Protein AF-A0A829LX04-F1 (afdb_monomer)

Sequence (82 aa):
MKISKEQMEKLISDETDRIWNVEPEKSLVAFVQEQIESVGQPLTQEQLTALTKALTYITKATTKSAMLAWVNVMNRIQSDQQ

Organism: NCBI:txid1408443

Radius of gyration: 17.84 Å; Cα contacts (8 Å, |Δi|>4): 28; chains: 1; bounding box: 44×19×47 Å

Solvent-accessible surface area (backbone atoms only — not comparable to full-atom values): 4734 Å² total; per-residue (Å²): 136,87,78,51,70,70,58,50,58,48,52,47,49,56,51,45,58,61,62,54,72,68,56,65,45,56,53,54,42,51,52,52,49,53,56,48,46,74,77,52,75,70,74,51,73,68,55,49,52,51,49,40,54,51,54,48,51,51,51,50,53,50,52,45,52,52,54,51,50,50,53,54,51,54,52,49,58,57,58,78,73,109

Secondary structure (DSSP, 8-state):
----HHHHHHHHHHHHHHHTTSSHHHHHHHHHHHHHHHHSSPPPHHHHHHHHHHHHHHHHHHHHHHHHHHHHHHHHHHHHT-

pLDDT: mean 79.38, std 7.55, range [47.91, 89.69]

Foldseek 3Di:
DDDDLVSQLVVLLVVLVVVLPDPPLVVVLVVVQVVVVVPDDHDDPVRSVVVSVVVSVVVSVVSSVVSNVVVVVVVVVVVVVD

Nearest PDB structures (foldseek):
  4ddj-assembly1_A  TM=4.728E-01  e=1.025E+00  Homo sapiens
  5nxb-assembly1_D  TM=4.588E-01  e=5.874E+00  Mus musculus
  4i0x-assembly1_A  TM=4.231E-01  e=9.853E+00  Mycobacteroides abscessus ATCC 19977

Mean predicted aligned error: 7.31 Å

Structure (mmCIF, N/CA/C/O backbone):
data_AF-A0A829LX04-F1
#
_entry.id   AF-A0A829LX04-F1
#
loop_
_atom_site.group_PDB
_atom_site.id
_atom_site.type_symbol
_atom_site.label_atom_id
_atom_site.label_alt_id
_atom_site.label_comp_id
_atom_site.label_asym_id
_atom_site.label_entity_id
_atom_site.label_seq_id
_atom_site.pdbx_PDB_ins_code
_atom_site.Cartn_x
_atom_site.Cartn_y
_atom_site.Cartn_z
_atom_site.occupancy
_atom_site.B_iso_or_equiv
_atom_site.auth_seq_id
_atom_site.auth_comp_id
_atom_site.auth_asym_id
_atom_site.auth_atom_id
_atom_site.pdbx_PDB_model_num
ATOM 1 N N . MET A 1 1 ? 20.190 12.670 -17.869 1.00 47.91 1 MET A N 1
ATOM 2 C CA . MET A 1 1 ? 20.664 11.862 -16.720 1.00 47.91 1 MET A CA 1
ATOM 3 C C . MET A 1 1 ? 20.117 10.451 -16.857 1.00 47.91 1 MET A C 1
ATOM 5 O O . MET A 1 1 ? 18.919 10.330 -17.072 1.00 47.91 1 MET A O 1
ATOM 9 N N . LYS A 1 2 ? 20.951 9.407 -16.741 1.00 71.38 2 LYS A N 1
ATOM 10 C CA . LYS A 1 2 ? 20.470 8.038 -16.480 1.00 71.38 2 LYS A CA 1
ATOM 11 C C . LYS A 1 2 ? 20.435 7.856 -14.961 1.00 71.38 2 LYS A C 1
ATOM 13 O O . LYS A 1 2 ? 21.486 7.891 -14.334 1.00 71.38 2 LYS A O 1
ATOM 18 N N . ILE A 1 3 ? 19.243 7.753 -14.381 1.00 78.19 3 ILE A N 1
ATOM 19 C CA . ILE A 1 3 ? 19.059 7.328 -12.987 1.00 78.19 3 ILE A CA 1
ATOM 20 C C . ILE A 1 3 ? 19.363 5.824 -12.907 1.00 78.19 3 ILE A C 1
ATOM 22 O O . ILE A 1 3 ? 19.001 5.083 -13.823 1.00 78.19 3 ILE A O 1
ATOM 26 N N . SER A 1 4 ? 20.045 5.369 -11.852 1.00 85.56 4 SER A N 1
ATOM 27 C CA . SER A 1 4 ? 20.244 3.932 -11.624 1.00 85.56 4 SER A CA 1
ATOM 28 C C . SER A 1 4 ? 18.938 3.260 -11.182 1.00 85.56 4 SER A C 1
ATOM 30 O O . SER A 1 4 ? 18.035 3.916 -10.662 1.00 85.56 4 SER A O 1
ATOM 32 N N . LYS A 1 5 ? 18.838 1.933 -11.340 1.00 81.75 5 LYS A N 1
ATOM 33 C CA . LYS A 1 5 ? 17.679 1.169 -10.853 1.00 81.75 5 LYS A CA 1
ATOM 34 C C . LYS A 1 5 ? 17.417 1.454 -9.370 1.00 81.75 5 LYS A C 1
ATOM 36 O O . LYS A 1 5 ? 16.323 1.872 -9.026 1.00 81.75 5 LYS A O 1
ATOM 41 N N . GLU A 1 6 ? 18.433 1.340 -8.523 1.00 85.25 6 GLU A N 1
ATOM 42 C CA . GLU A 1 6 ? 18.332 1.591 -7.076 1.00 85.25 6 GLU A CA 1
ATOM 43 C C . GLU A 1 6 ? 17.851 3.014 -6.746 1.00 85.25 6 GLU A C 1
ATOM 45 O O . GLU A 1 6 ? 17.013 3.202 -5.865 1.00 85.25 6 GLU A O 1
ATOM 50 N N . GLN A 1 7 ? 18.329 4.027 -7.481 1.00 87.81 7 GLN A N 1
ATOM 51 C CA . GLN A 1 7 ? 17.860 5.408 -7.327 1.00 87.81 7 GLN A CA 1
ATOM 52 C C . GLN A 1 7 ? 16.377 5.547 -7.697 1.00 87.81 7 GLN A C 1
ATOM 54 O O . GLN A 1 7 ? 15.647 6.274 -7.028 1.00 87.81 7 GLN A O 1
ATOM 59 N N . MET A 1 8 ? 15.918 4.832 -8.727 1.00 86.56 8 MET A N 1
ATOM 60 C CA . MET A 1 8 ? 14.509 4.810 -9.122 1.00 86.56 8 MET A CA 1
ATOM 61 C C . MET A 1 8 ? 13.631 4.103 -8.086 1.00 86.56 8 MET A C 1
ATOM 63 O O . MET A 1 8 ? 12.576 4.621 -7.729 1.00 86.56 8 MET A O 1
ATOM 67 N N . GLU A 1 9 ? 14.071 2.956 -7.564 1.00 87.25 9 GLU A N 1
ATOM 68 C CA . GLU A 1 9 ? 13.343 2.222 -6.521 1.00 87.25 9 GLU A CA 1
ATOM 69 C C . GLU A 1 9 ? 13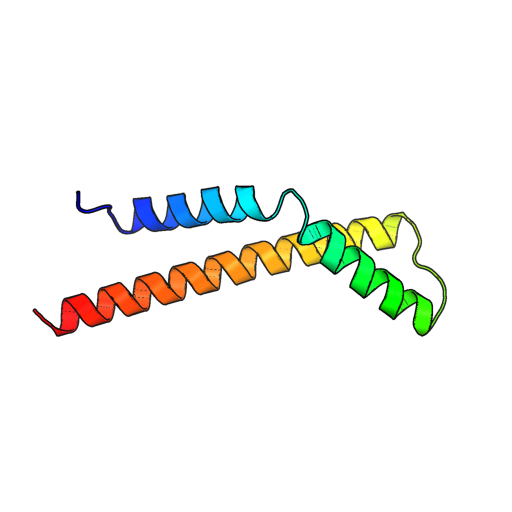.206 3.053 -5.239 1.00 87.25 9 GLU A C 1
ATOM 71 O O . GLU A 1 9 ? 12.147 3.049 -4.603 1.00 87.25 9 GLU A O 1
ATOM 76 N N . LYS A 1 10 ? 14.251 3.815 -4.890 1.00 89.56 10 LYS A N 1
ATOM 77 C CA . LYS A 1 10 ? 14.219 4.756 -3.769 1.00 89.56 10 LYS A CA 1
ATOM 78 C C . LYS A 1 10 ? 13.226 5.896 -4.002 1.00 89.56 10 LYS A C 1
ATOM 80 O O . LYS A 1 10 ? 12.369 6.110 -3.153 1.00 89.56 10 LYS A O 1
ATOM 85 N N . LEU A 1 11 ? 13.282 6.561 -5.158 1.00 89.69 11 LEU A N 1
ATOM 86 C CA . LEU A 1 11 ? 12.346 7.641 -5.502 1.00 89.69 11 LEU A CA 1
ATOM 87 C C . LEU A 1 11 ? 10.885 7.174 -5.488 1.00 89.69 11 LEU A C 1
ATOM 89 O O . LEU A 1 11 ? 10.019 7.883 -4.988 1.00 89.69 11 LEU A O 1
ATOM 93 N N . ILE A 1 12 ? 10.613 5.964 -5.987 1.00 88.00 12 ILE A N 1
ATOM 94 C CA . ILE A 1 12 ? 9.280 5.351 -5.914 1.00 88.00 12 ILE A CA 1
ATOM 95 C C . ILE A 1 12 ? 8.838 5.182 -4.460 1.00 88.00 12 ILE A C 1
ATOM 97 O O . ILE A 1 12 ? 7.685 5.466 -4.141 1.00 88.00 12 ILE A O 1
ATOM 101 N N . SER A 1 13 ? 9.733 4.721 -3.581 1.00 86.38 13 SER A N 1
ATOM 102 C CA . SER A 1 13 ? 9.427 4.586 -2.155 1.00 86.38 13 SER A CA 1
ATOM 103 C C . SER A 1 13 ? 9.080 5.938 -1.535 1.00 86.38 13 SER A C 1
ATOM 105 O O . SER A 1 13 ? 8.010 6.067 -0.948 1.00 86.38 13 SER A O 1
ATOM 107 N N . ASP A 1 14 ? 9.942 6.936 -1.730 1.00 88.88 14 ASP A N 1
ATOM 108 C CA . ASP A 1 14 ? 9.804 8.262 -1.123 1.00 88.88 14 ASP A CA 1
ATOM 109 C C . ASP A 1 14 ? 8.506 8.958 -1.587 1.00 88.88 14 ASP A C 1
ATOM 111 O O . ASP A 1 14 ? 7.758 9.507 -0.774 1.00 88.88 14 ASP A O 1
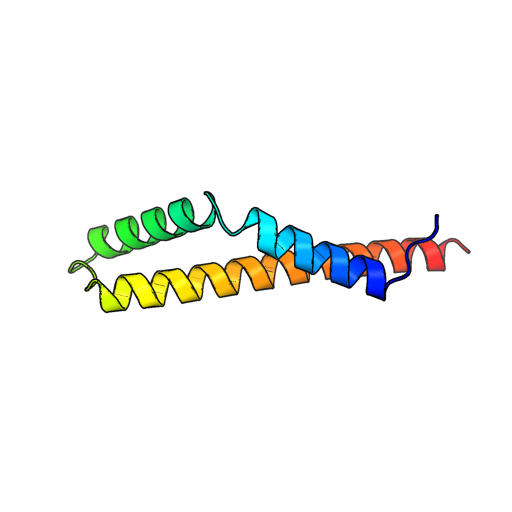ATOM 115 N N . GLU A 1 15 ? 8.174 8.878 -2.881 1.00 86.25 15 GLU A N 1
ATOM 116 C CA . GLU A 1 15 ? 6.934 9.454 -3.419 1.00 86.25 15 GLU A CA 1
ATOM 117 C C . GLU A 1 15 ? 5.680 8.677 -2.998 1.00 86.25 15 GLU A C 1
ATOM 119 O O . GLU A 1 15 ? 4.649 9.289 -2.709 1.00 86.25 15 GLU A O 1
ATOM 124 N N . THR A 1 16 ? 5.754 7.343 -2.910 1.00 83.69 16 THR A N 1
ATOM 125 C CA . THR A 1 16 ? 4.638 6.528 -2.399 1.00 83.69 16 THR A CA 1
ATOM 126 C C . THR A 1 16 ? 4.338 6.904 -0.948 1.00 83.69 16 THR A C 1
ATOM 128 O O . THR A 1 16 ? 3.181 7.143 -0.598 1.00 83.69 16 THR A O 1
ATOM 131 N N . ASP A 1 17 ? 5.367 7.036 -0.110 1.00 82.56 17 ASP A N 1
ATOM 132 C CA . ASP A 1 17 ? 5.201 7.435 1.288 1.00 82.56 17 ASP A CA 1
ATOM 133 C C . ASP A 1 17 ? 4.619 8.851 1.419 1.00 82.56 17 ASP A C 1
ATOM 135 O O . ASP A 1 17 ? 3.745 9.081 2.261 1.00 82.56 17 ASP A O 1
ATOM 139 N N . ARG A 1 18 ? 5.030 9.785 0.548 1.00 82.06 18 ARG A N 1
ATOM 140 C CA . ARG A 1 18 ? 4.512 11.162 0.512 1.00 82.06 18 ARG A CA 1
ATOM 141 C C . ARG A 1 18 ? 3.030 11.233 0.134 1.00 82.06 18 ARG A C 1
ATOM 143 O O . ARG A 1 18 ? 2.271 11.940 0.792 1.00 82.06 18 ARG A O 1
ATOM 150 N N . ILE A 1 19 ? 2.615 10.534 -0.925 1.00 75.50 19 ILE A N 1
ATOM 151 C CA . ILE A 1 19 ? 1.243 10.601 -1.465 1.00 75.50 19 ILE A CA 1
ATOM 152 C C . ILE A 1 19 ? 0.230 9.991 -0.493 1.00 75.50 19 ILE A C 1
ATOM 154 O O . ILE A 1 19 ? -0.869 10.519 -0.313 1.00 75.50 19 ILE A O 1
ATOM 158 N N . TRP A 1 20 ? 0.599 8.888 0.154 1.00 71.75 20 TRP A N 1
ATOM 159 C CA . TRP A 1 20 ? -0.320 8.138 1.004 1.00 71.75 20 TRP A CA 1
ATOM 160 C C . TRP A 1 20 ? -0.488 8.710 2.416 1.00 71.75 20 TRP A C 1
ATOM 162 O O . TRP A 1 20 ? -1.282 8.169 3.166 1.00 71.75 20 TRP A O 1
ATOM 172 N N . ASN A 1 21 ? 0.190 9.803 2.779 1.00 67.56 21 ASN A N 1
ATOM 173 C CA . ASN A 1 21 ? 0.112 10.410 4.116 1.00 67.56 21 ASN A CA 1
ATOM 174 C C . ASN A 1 21 ? -1.022 11.448 4.301 1.00 67.56 21 ASN A C 1
ATOM 176 O O . ASN A 1 21 ? -0.980 12.202 5.274 1.00 67.56 21 ASN A O 1
ATOM 180 N N . VAL A 1 22 ? -1.996 11.570 3.380 1.00 65.44 22 VAL A N 1
ATOM 181 C CA . VAL A 1 22 ? -2.892 12.754 3.366 1.00 65.44 22 VAL A CA 1
ATOM 182 C C . VAL A 1 22 ? -4.394 12.452 3.255 1.00 65.44 22 VAL A C 1
ATOM 184 O O . VAL A 1 22 ? -5.111 12.559 4.246 1.00 65.44 22 VAL A O 1
ATOM 187 N N . GLU A 1 23 ? -4.897 12.115 2.069 1.00 66.06 23 GLU A N 1
ATOM 188 C CA . GLU A 1 23 ? -6.342 12.096 1.755 1.00 66.06 23 GLU A CA 1
ATOM 189 C C . GLU A 1 23 ? -6.864 10.728 1.271 1.00 66.06 23 GLU A C 1
ATOM 191 O O . GLU A 1 23 ? -7.940 10.305 1.709 1.00 66.06 23 GLU A O 1
ATOM 196 N N . PRO A 1 24 ? -6.114 9.970 0.445 1.00 66.56 24 PRO A N 1
ATOM 197 C CA . PRO A 1 24 ? -6.554 8.646 0.004 1.00 66.56 24 PRO A CA 1
ATOM 198 C C . PRO A 1 24 ? -6.691 7.637 1.153 1.00 66.56 24 PRO A C 1
ATOM 200 O O . PRO A 1 24 ? -7.616 6.829 1.160 1.00 66.56 24 PRO A O 1
ATOM 203 N N . GLU A 1 25 ? -5.803 7.720 2.149 1.00 66.50 25 GLU A N 1
ATOM 204 C CA . GLU A 1 25 ? -5.846 6.899 3.366 1.00 66.50 25 GLU A CA 1
ATOM 205 C C . GLU A 1 25 ? -7.157 7.113 4.135 1.00 66.50 25 GLU A C 1
ATOM 207 O O . GLU A 1 25 ? -7.860 6.152 4.442 1.00 66.50 25 GLU A O 1
ATOM 212 N N . LYS A 1 26 ? -7.542 8.373 4.369 1.00 68.19 26 LYS A N 1
ATOM 213 C CA . LYS A 1 26 ? -8.776 8.710 5.094 1.00 68.19 26 LYS A CA 1
ATOM 214 C C . LYS A 1 26 ? -10.026 8.231 4.358 1.00 68.19 26 LYS A C 1
ATOM 216 O O . LYS A 1 26 ? -10.944 7.718 4.990 1.00 68.19 26 LYS A O 1
ATOM 221 N N . SER A 1 27 ? -10.046 8.374 3.032 1.00 75.75 27 SER A N 1
ATOM 222 C CA . SER A 1 27 ? -11.188 7.970 2.201 1.00 75.75 27 SER A CA 1
ATOM 223 C C . SER A 1 27 ? -11.400 6.453 2.215 1.00 75.75 27 SER A C 1
ATOM 225 O O . SER A 1 27 ? -12.531 5.988 2.342 1.00 75.75 27 SER A O 1
ATOM 227 N N . LEU A 1 28 ? -10.317 5.671 2.138 1.00 73.56 28 LEU A N 1
ATOM 228 C CA . LEU A 1 28 ? -10.388 4.210 2.200 1.00 73.56 28 LEU A CA 1
ATOM 229 C C . LEU A 1 28 ? -10.865 3.725 3.575 1.00 73.56 28 LEU A C 1
ATOM 231 O O . LEU A 1 28 ? -11.697 2.826 3.656 1.00 73.56 28 LEU A O 1
ATOM 235 N N . VAL A 1 29 ? -10.368 4.338 4.651 1.00 73.94 29 VAL A N 1
ATOM 236 C CA . VAL A 1 29 ? -10.795 4.020 6.020 1.00 73.94 29 VAL A CA 1
ATOM 237 C C . VAL A 1 29 ? -12.275 4.316 6.221 1.00 73.94 29 VAL A C 1
ATOM 239 O O . VAL A 1 29 ? -12.992 3.450 6.714 1.00 73.94 29 VAL A O 1
ATOM 242 N N . ALA A 1 30 ? -12.735 5.499 5.804 1.00 77.06 30 ALA A N 1
ATOM 243 C CA . ALA A 1 30 ? -14.136 5.892 5.918 1.00 77.06 30 ALA A CA 1
ATOM 244 C C . ALA A 1 30 ? -15.058 4.921 5.167 1.00 77.06 30 ALA A C 1
ATOM 246 O O . ALA A 1 30 ? -16.058 4.477 5.723 1.00 77.06 30 ALA A O 1
ATOM 247 N N . PHE A 1 31 ? -14.678 4.521 3.949 1.00 81.81 31 PHE A N 1
ATOM 248 C CA . PHE A 1 31 ? -15.426 3.534 3.173 1.00 81.81 31 PHE A CA 1
ATOM 249 C C . PHE A 1 31 ? -15.524 2.185 3.896 1.00 81.81 31 PHE A C 1
ATOM 251 O O . PHE A 1 31 ? -16.611 1.631 4.027 1.00 81.81 31 PHE A O 1
ATOM 258 N N . VAL A 1 32 ? -14.407 1.640 4.391 1.00 78.88 32 VAL A N 1
ATOM 259 C CA . VAL A 1 32 ? -14.436 0.333 5.070 1.00 78.88 32 VAL A CA 1
ATOM 260 C C . VAL A 1 32 ? -15.207 0.412 6.390 1.00 78.88 32 VAL A C 1
ATOM 262 O O . VAL A 1 32 ? -15.936 -0.522 6.718 1.00 78.88 32 VAL A O 1
ATOM 265 N N . GLN A 1 33 ? -15.100 1.523 7.122 1.00 75.56 33 GLN A N 1
ATOM 266 C CA . GLN A 1 33 ? -15.894 1.756 8.325 1.00 75.56 33 GLN A CA 1
ATOM 267 C C . GLN A 1 33 ? -17.398 1.770 8.011 1.00 75.56 33 GLN A C 1
ATOM 269 O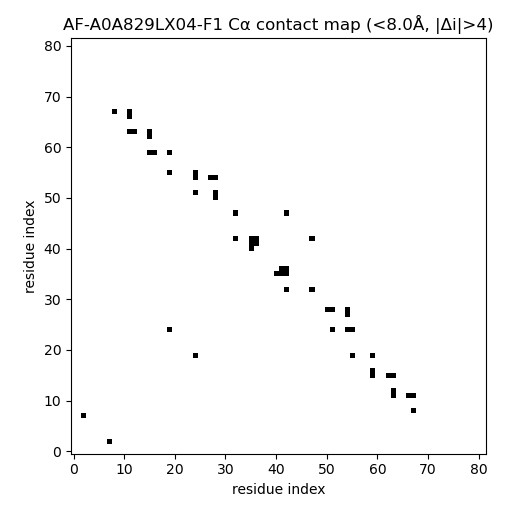 O . GLN A 1 33 ? -18.144 1.032 8.650 1.00 75.56 33 GLN A O 1
ATOM 274 N N . GLU A 1 34 ? -17.827 2.525 6.994 1.00 82.50 34 GLU A N 1
ATOM 275 C CA . GLU A 1 34 ? -19.226 2.575 6.542 1.00 82.50 34 GLU A CA 1
ATOM 276 C C . GLU A 1 34 ? -19.741 1.182 6.156 1.00 82.50 34 GLU A C 1
ATOM 278 O O . GLU A 1 34 ? -20.835 0.783 6.556 1.00 82.50 34 GLU A O 1
ATOM 283 N N . GLN A 1 35 ? -18.932 0.398 5.434 1.00 78.56 35 GLN A N 1
ATOM 284 C CA . GLN A 1 35 ? -19.306 -0.969 5.083 1.00 78.56 35 GLN A CA 1
ATOM 285 C C . GLN A 1 35 ? -19.472 -1.847 6.327 1.00 78.56 35 GLN A C 1
ATOM 287 O O . GLN A 1 35 ? -20.473 -2.547 6.423 1.00 78.56 35 GLN A O 1
ATOM 292 N N . ILE A 1 36 ? -18.558 -1.796 7.301 1.00 78.69 36 ILE A N 1
ATOM 293 C CA . ILE A 1 36 ? -18.647 -2.620 8.520 1.00 78.69 36 ILE A CA 1
ATOM 294 C C . ILE A 1 36 ? -19.860 -2.230 9.375 1.00 78.69 36 ILE A C 1
ATOM 296 O O . ILE A 1 36 ? -20.582 -3.108 9.851 1.00 78.69 36 ILE A O 1
ATOM 300 N N . GLU A 1 37 ? -20.121 -0.932 9.525 1.00 77.81 37 GLU A N 1
ATOM 301 C CA . GLU A 1 37 ? -21.283 -0.420 10.259 1.00 77.81 37 GLU A CA 1
ATOM 302 C C . GLU A 1 37 ? -22.610 -0.768 9.562 1.00 77.81 37 GLU A C 1
ATOM 304 O O . GLU A 1 37 ? -23.619 -0.973 10.233 1.00 77.81 37 GLU A O 1
ATOM 309 N N . SER A 1 38 ? -22.617 -0.921 8.233 1.00 77.06 38 SER A N 1
ATOM 310 C CA . SER A 1 38 ? -23.821 -1.295 7.476 1.00 77.06 38 SER A CA 1
ATOM 311 C C . SER A 1 38 ? -24.271 -2.755 7.662 1.00 77.06 38 SER A C 1
ATOM 313 O O . SER A 1 38 ? -25.436 -3.068 7.412 1.00 77.06 38 SER A O 1
ATOM 315 N N . VAL A 1 39 ? -23.382 -3.652 8.116 1.00 72.25 39 VAL A N 1
ATOM 316 C CA . VAL A 1 39 ? -23.659 -5.096 8.291 1.00 72.25 39 VAL A CA 1
ATOM 317 C C . VAL A 1 39 ? -23.613 -5.587 9.745 1.00 72.25 39 VAL A C 1
ATOM 319 O O . VAL A 1 39 ? -23.890 -6.764 9.986 1.00 72.25 39 VAL A O 1
ATOM 322 N N . GLY A 1 40 ? -23.304 -4.740 10.735 1.00 70.06 40 GLY A N 1
ATOM 323 C CA . GLY A 1 40 ? -23.162 -5.203 12.120 1.00 70.06 40 GLY A CA 1
ATOM 324 C C . GLY A 1 40 ? -22.965 -4.120 13.183 1.00 70.06 40 GLY A C 1
ATOM 325 O O . GLY A 1 40 ? -23.397 -2.982 13.035 1.00 70.06 40 GLY A O 1
ATOM 326 N N . GLN A 1 41 ? -22.348 -4.506 14.308 1.00 71.81 41 GLN A N 1
ATOM 327 C CA . GLN A 1 41 ? -22.002 -3.568 15.381 1.00 71.81 41 GLN A CA 1
ATOM 328 C C . GLN A 1 41 ? -20.852 -2.636 14.960 1.00 71.81 41 GLN A C 1
ATOM 330 O O . GLN A 1 41 ? -19.909 -3.102 14.317 1.00 71.81 41 GLN A O 1
ATOM 335 N N . PRO A 1 42 ? -20.881 -1.356 15.382 1.00 77.50 42 PRO A N 1
ATOM 336 C CA . PRO A 1 42 ? -19.785 -0.423 15.147 1.00 77.50 42 PRO A CA 1
ATOM 337 C C . PRO A 1 42 ? -18.459 -0.941 15.706 1.00 77.50 42 PRO A C 1
ATOM 339 O O . PRO A 1 42 ? -18.417 -1.538 16.785 1.00 77.50 42 PRO A O 1
ATOM 342 N N . LEU A 1 43 ? -17.367 -0.671 14.988 1.00 80.75 43 LEU A N 1
ATOM 343 C CA . LEU A 1 43 ? -16.023 -0.979 15.469 1.00 80.75 43 LEU A CA 1
ATOM 344 C C . LEU A 1 43 ? -15.691 -0.161 16.717 1.00 80.75 43 LEU A C 1
ATOM 346 O O . LEU A 1 43 ? -16.039 1.016 16.830 1.00 80.75 43 LEU A O 1
ATOM 350 N N . THR A 1 44 ? -14.927 -0.756 17.630 1.00 84.88 44 THR A N 1
ATOM 351 C CA . THR A 1 44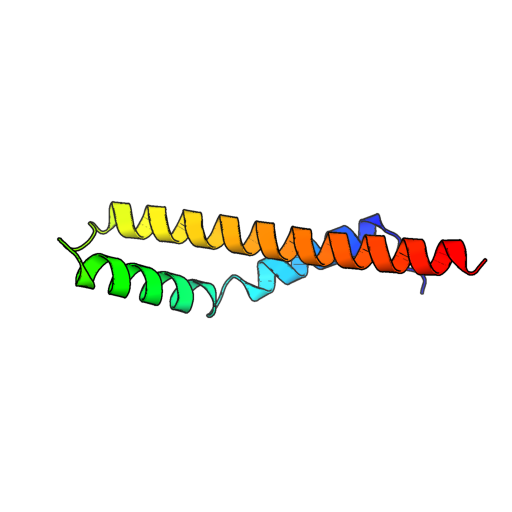 ? -14.283 0.028 18.686 1.00 84.88 44 THR A CA 1
ATOM 352 C C . THR A 1 44 ? -13.215 0.940 18.080 1.00 84.88 44 THR A C 1
ATOM 354 O O . THR A 1 44 ? -12.647 0.651 17.024 1.00 84.88 44 THR A O 1
ATOM 357 N N . GLN A 1 45 ? -12.865 2.023 18.778 1.00 82.31 45 GLN A N 1
ATOM 358 C CA . GLN A 1 45 ? -11.802 2.936 18.337 1.00 82.31 45 GLN A CA 1
ATOM 359 C C . GLN A 1 45 ? -10.461 2.214 18.113 1.00 82.31 45 GLN A C 1
ATOM 361 O O . GLN A 1 45 ? -9.684 2.571 17.225 1.00 82.31 45 GLN A O 1
ATOM 366 N N . GLU A 1 46 ? -10.187 1.185 18.912 1.00 85.44 46 GLU A N 1
ATOM 367 C CA . GLU A 1 46 ? -8.966 0.388 18.828 1.00 85.44 46 GLU A CA 1
ATOM 368 C C . GLU A 1 46 ? -8.962 -0.494 17.568 1.00 85.44 46 GLU A C 1
ATOM 370 O O . GLU A 1 46 ? -7.973 -0.514 16.831 1.00 85.44 46 GLU A O 1
ATOM 375 N N . GLN A 1 47 ? -10.098 -1.127 17.247 1.00 83.00 47 GLN A N 1
ATOM 376 C CA . GLN A 1 47 ? -10.282 -1.878 16.001 1.00 83.00 47 GLN A CA 1
ATOM 377 C C . GLN A 1 47 ? -10.213 -0.968 14.773 1.00 83.00 47 GLN A C 1
ATOM 379 O O . GLN A 1 47 ? -9.544 -1.310 13.799 1.00 83.00 47 GLN A O 1
ATOM 384 N N . LEU A 1 48 ? -10.837 0.211 14.830 1.00 81.50 48 LEU A N 1
ATOM 385 C CA . LEU A 1 48 ? -10.789 1.199 13.754 1.00 81.50 48 LEU A CA 1
ATOM 386 C C . LEU A 1 48 ? -9.353 1.684 13.502 1.00 81.50 48 LEU A C 1
ATOM 388 O O . LEU A 1 48 ? -8.911 1.794 12.357 1.00 81.50 48 LEU A O 1
ATOM 392 N N . THR A 1 49 ? -8.585 1.908 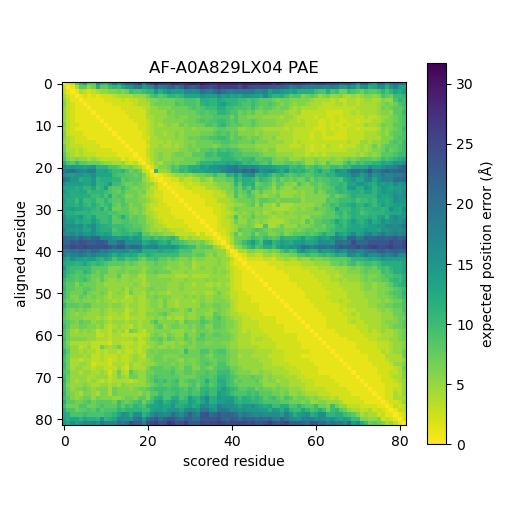14.570 1.00 82.44 49 THR A N 1
ATOM 393 C CA . THR A 1 49 ? -7.172 2.305 14.482 1.00 82.44 49 THR A CA 1
ATOM 394 C C . THR A 1 49 ? -6.311 1.193 13.877 1.00 82.44 49 THR A C 1
ATOM 396 O O . THR A 1 49 ? -5.456 1.463 13.031 1.00 82.44 49 THR A O 1
ATOM 399 N N . ALA A 1 50 ? -6.523 -0.061 14.287 1.00 82.12 50 ALA A N 1
ATOM 400 C CA . ALA A 1 50 ? -5.811 -1.212 13.733 1.00 82.12 50 ALA A CA 1
ATOM 401 C C . ALA A 1 50 ? -6.138 -1.420 12.246 1.00 82.12 50 ALA A C 1
ATOM 403 O O . ALA A 1 50 ? -5.228 -1.601 11.435 1.00 82.12 50 ALA A O 1
ATOM 404 N N . LEU A 1 51 ? -7.420 -1.321 11.885 1.00 82.25 51 LEU A N 1
ATOM 405 C CA . LEU A 1 51 ? -7.898 -1.416 10.509 1.00 82.25 51 LEU A CA 1
ATOM 406 C C . LEU A 1 51 ? -7.292 -0.320 9.630 1.00 82.25 51 LEU A C 1
ATOM 408 O O . LEU A 1 51 ? -6.781 -0.613 8.553 1.00 82.25 51 LEU A O 1
ATOM 412 N N . THR A 1 52 ? -7.274 0.918 10.127 1.00 79.56 52 THR A N 1
ATOM 413 C CA . THR A 1 52 ? -6.642 2.053 9.444 1.00 79.56 52 THR A CA 1
ATOM 414 C C . THR A 1 52 ? -5.183 1.756 9.131 1.00 79.56 52 THR A C 1
ATOM 416 O O . THR A 1 52 ? -4.787 1.765 7.970 1.00 79.56 52 THR A O 1
ATOM 419 N N . LYS A 1 53 ? -4.392 1.375 10.141 1.00 82.38 53 LYS A N 1
ATOM 420 C CA . LYS A 1 53 ? -2.973 1.039 9.952 1.00 82.38 53 LYS A CA 1
ATOM 421 C C . LYS A 1 53 ? -2.768 -0.088 8.938 1.00 82.38 53 LYS A C 1
ATOM 423 O O . LYS A 1 53 ? -1.862 0.001 8.108 1.00 82.38 53 LYS A O 1
ATOM 428 N N . ALA A 1 54 ? -3.590 -1.137 8.999 1.00 81.88 54 ALA A N 1
ATOM 429 C CA . ALA A 1 54 ? -3.495 -2.274 8.090 1.00 81.88 54 ALA A CA 1
ATOM 430 C C . ALA A 1 54 ? -3.792 -1.870 6.638 1.00 81.88 54 ALA A C 1
ATOM 432 O O . ALA A 1 54 ? -3.008 -2.187 5.742 1.00 81.88 54 ALA A O 1
ATOM 433 N N . LEU A 1 55 ? -4.878 -1.125 6.408 1.00 81.38 55 LEU A N 1
ATOM 434 C CA . LEU A 1 55 ? -5.262 -0.642 5.080 1.00 81.38 55 LEU A CA 1
ATOM 435 C C . LEU A 1 55 ? -4.197 0.283 4.488 1.00 81.38 55 LEU A C 1
ATOM 437 O O . LEU A 1 55 ? -3.811 0.113 3.329 1.00 81.38 55 LEU A O 1
ATOM 441 N N . THR A 1 56 ? -3.654 1.199 5.288 1.00 79.50 56 THR A N 1
ATOM 442 C CA . THR A 1 56 ? -2.570 2.096 4.868 1.00 79.50 56 THR A CA 1
ATOM 443 C C . THR A 1 56 ? -1.332 1.316 4.460 1.00 79.50 56 THR A C 1
ATOM 445 O O . THR A 1 56 ? -0.766 1.558 3.393 1.00 79.50 56 THR A O 1
ATOM 448 N N . TYR A 1 57 ? -0.923 0.346 5.279 1.00 82.19 57 TYR A N 1
ATOM 449 C CA . TYR A 1 57 ? 0.246 -0.476 4.993 1.00 82.19 57 TYR A CA 1
ATOM 450 C C . TYR A 1 57 ? 0.074 -1.285 3.702 1.00 82.19 57 TYR A C 1
ATOM 452 O O . TYR A 1 57 ? 0.937 -1.229 2.824 1.00 82.19 57 TYR A O 1
ATOM 460 N N . ILE A 1 58 ? -1.055 -1.987 3.549 1.00 82.00 58 ILE A N 1
ATOM 461 C CA . ILE A 1 58 ? -1.342 -2.809 2.364 1.00 82.00 58 ILE A CA 1
ATOM 462 C C . ILE A 1 58 ? -1.367 -1.944 1.105 1.00 82.00 58 ILE A C 1
ATOM 464 O O . ILE A 1 58 ? -0.788 -2.318 0.083 1.00 82.00 58 ILE A O 1
ATOM 468 N N . THR A 1 59 ? -1.993 -0.772 1.171 1.00 80.44 59 THR A N 1
ATOM 469 C CA . THR A 1 59 ? -2.156 0.088 -0.002 1.00 80.44 59 THR A CA 1
ATOM 470 C C . THR A 1 59 ? -0.831 0.727 -0.428 1.00 80.44 59 THR A C 1
ATOM 472 O O . THR A 1 59 ? -0.495 0.703 -1.618 1.00 80.44 59 THR A O 1
ATOM 475 N N . LYS A 1 60 ? -0.019 1.200 0.532 1.00 83.06 60 LYS A N 1
ATOM 476 C CA . LYS A 1 60 ? 1.354 1.677 0.277 1.00 83.06 60 LYS A CA 1
ATOM 477 C C . LYS A 1 60 ? 2.216 0.574 -0.344 1.00 83.06 60 LYS A C 1
ATOM 479 O O . LYS A 1 60 ? 2.824 0.781 -1.395 1.00 83.06 60 LYS A O 1
ATOM 484 N N . ALA A 1 61 ? 2.221 -0.618 0.258 1.00 80.75 61 ALA A N 1
ATOM 485 C CA . ALA A 1 61 ? 3.005 -1.754 -0.222 1.00 80.75 61 ALA A CA 1
ATOM 486 C C . ALA A 1 61 ? 2.590 -2.192 -1.636 1.00 80.75 61 ALA A C 1
ATOM 488 O O . ALA A 1 61 ? 3.445 -2.414 -2.493 1.00 80.75 61 ALA A O 1
ATOM 489 N N . THR A 1 62 ? 1.284 -2.262 -1.905 1.00 83.69 62 THR A N 1
ATOM 490 C CA . THR A 1 62 ? 0.753 -2.663 -3.217 1.00 83.69 62 THR A CA 1
ATOM 491 C C . THR A 1 62 ? 1.104 -1.640 -4.296 1.00 83.69 62 THR A C 1
ATOM 493 O O . THR A 1 62 ? 1.576 -2.018 -5.368 1.00 83.69 62 THR A O 1
ATOM 496 N N . THR A 1 63 ? 0.955 -0.344 -3.999 1.00 84.88 63 THR A N 1
ATOM 497 C CA . THR A 1 63 ? 1.312 0.745 -4.924 1.00 84.88 63 THR A CA 1
ATOM 498 C C . THR A 1 63 ? 2.794 0.694 -5.292 1.00 84.88 63 THR A C 1
ATOM 500 O O . THR A 1 63 ? 3.144 0.707 -6.474 1.00 84.88 63 THR A O 1
ATOM 503 N N . LYS A 1 64 ? 3.670 0.553 -4.288 1.00 86.12 64 LYS A N 1
ATOM 504 C CA . LYS A 1 64 ? 5.117 0.438 -4.496 1.00 86.12 64 LYS A CA 1
ATOM 505 C C . LYS A 1 64 ? 5.465 -0.770 -5.365 1.00 86.12 64 LYS A C 1
ATOM 507 O O . LYS A 1 64 ? 6.196 -0.628 -6.344 1.00 86.12 64 LYS A O 1
ATOM 512 N N . SER A 1 65 ? 4.915 -1.942 -5.053 1.00 79.12 65 SER A N 1
ATOM 513 C CA . SER A 1 65 ? 5.131 -3.162 -5.840 1.00 79.12 65 SER A CA 1
ATOM 514 C C . SER A 1 65 ? 4.691 -3.003 -7.299 1.00 79.12 65 SER A C 1
ATOM 516 O O . SER A 1 65 ? 5.417 -3.426 -8.197 1.00 79.12 65 SER A O 1
ATOM 518 N N . ALA A 1 66 ? 3.554 -2.348 -7.556 1.00 86.19 66 ALA A N 1
ATOM 519 C CA . ALA A 1 66 ? 3.073 -2.088 -8.913 1.00 86.19 66 ALA A CA 1
ATOM 520 C C . ALA A 1 66 ? 4.014 -1.158 -9.699 1.00 86.19 66 ALA A C 1
ATOM 522 O O . ALA A 1 66 ? 4.362 -1.454 -10.844 1.00 86.19 66 ALA A O 1
ATOM 523 N N . MET A 1 67 ? 4.487 -0.072 -9.079 1.00 87.81 67 MET A N 1
ATOM 524 C CA . MET A 1 67 ? 5.442 0.850 -9.708 1.00 87.81 67 MET A CA 1
ATOM 525 C C . MET A 1 67 ? 6.785 0.169 -10.006 1.00 87.81 67 MET A C 1
ATOM 527 O O . MET A 1 67 ? 7.334 0.329 -11.096 1.00 87.81 67 MET A O 1
ATOM 531 N N . LEU A 1 68 ? 7.295 -0.647 -9.079 1.00 85.94 68 LEU A N 1
ATOM 532 C CA . LEU A 1 68 ? 8.518 -1.429 -9.284 1.00 85.94 68 LEU A CA 1
ATOM 533 C C . LEU A 1 68 ? 8.361 -2.464 -10.405 1.00 85.94 68 LEU A C 1
ATOM 535 O O . LEU A 1 68 ? 9.266 -2.634 -11.224 1.00 85.94 68 LEU A O 1
ATOM 539 N N . ALA A 1 69 ? 7.215 -3.146 -10.471 1.00 85.62 69 ALA A N 1
ATOM 540 C CA . ALA A 1 69 ? 6.909 -4.070 -11.558 1.00 85.62 69 ALA A CA 1
ATOM 541 C C . ALA A 1 69 ? 6.904 -3.348 -12.913 1.00 85.62 69 ALA A C 1
ATOM 543 O O . ALA A 1 69 ? 7.535 -3.826 -13.856 1.00 85.62 69 ALA A O 1
ATOM 544 N N . TRP A 1 70 ? 6.278 -2.169 -12.991 1.00 86.75 70 TRP A N 1
ATOM 545 C CA . TRP A 1 70 ? 6.267 -1.345 -14.200 1.00 86.75 70 TRP A CA 1
ATOM 546 C C . TRP A 1 70 ? 7.680 -0.934 -14.637 1.00 86.75 70 TRP A C 1
ATOM 548 O O . TRP A 1 70 ? 8.045 -1.138 -15.794 1.00 86.75 70 TRP A O 1
ATOM 558 N N . VAL A 1 71 ? 8.520 -0.456 -13.710 1.00 85.19 71 VAL A N 1
ATOM 559 C CA . VAL A 1 71 ? 9.928 -0.127 -14.004 1.00 85.19 71 VAL A CA 1
ATOM 560 C C . VAL A 1 71 ? 10.691 -1.344 -14.527 1.00 85.19 71 VAL A C 1
ATOM 562 O O . VAL A 1 71 ? 11.435 -1.239 -15.501 1.00 85.19 71 VAL A O 1
ATOM 565 N N . ASN A 1 72 ? 10.499 -2.517 -13.921 1.00 81.31 72 ASN A N 1
ATOM 566 C CA . ASN A 1 72 ? 11.151 -3.742 -14.382 1.00 81.31 72 ASN A CA 1
ATOM 567 C C . ASN A 1 72 ? 10.696 -4.149 -15.794 1.00 81.31 72 ASN A C 1
ATOM 569 O O . ASN A 1 72 ? 11.529 -4.603 -16.576 1.00 81.31 72 ASN A O 1
ATOM 573 N N . VAL A 1 73 ? 9.418 -3.966 -16.142 1.00 85.00 73 VAL A N 1
ATOM 574 C CA . VAL A 1 73 ? 8.914 -4.191 -17.509 1.00 85.00 73 VAL A CA 1
ATOM 575 C C . VAL A 1 73 ? 9.568 -3.223 -18.494 1.00 85.00 73 VAL A C 1
ATOM 577 O O . VAL A 1 73 ? 10.091 -3.663 -19.515 1.00 85.00 73 VAL A O 1
ATOM 580 N N . MET A 1 74 ? 9.613 -1.927 -18.175 1.00 83.31 74 MET A N 1
ATOM 581 C CA . MET A 1 74 ? 10.227 -0.919 -19.048 1.00 83.31 74 MET A CA 1
ATOM 582 C C . MET A 1 74 ? 11.718 -1.185 -19.285 1.00 83.31 74 MET A C 1
ATOM 584 O 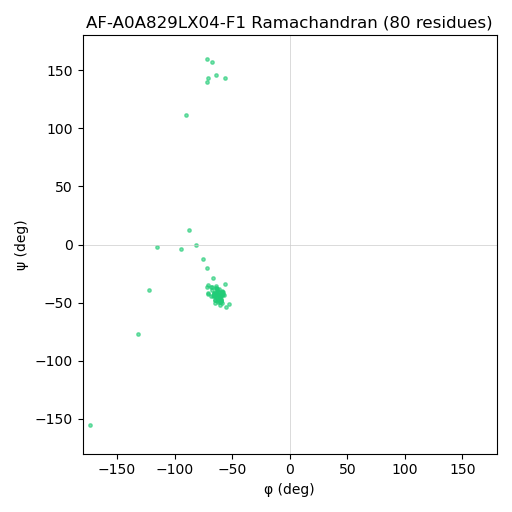O . MET A 1 74 ? 12.185 -1.086 -20.418 1.00 83.31 74 MET A O 1
ATOM 588 N N . ASN A 1 75 ? 12.453 -1.587 -18.244 1.00 82.25 75 ASN A N 1
ATOM 589 C CA . ASN A 1 75 ? 13.865 -1.949 -18.370 1.00 82.25 75 ASN A CA 1
ATOM 590 C C . ASN A 1 75 ? 14.076 -3.174 -19.274 1.00 82.25 75 ASN A C 1
ATOM 592 O O . ASN A 1 75 ? 15.029 -3.186 -20.047 1.00 82.25 75 ASN A O 1
ATOM 596 N N . ARG A 1 76 ? 13.187 -4.178 -19.212 1.00 81.06 76 ARG A N 1
ATOM 597 C CA . ARG A 1 76 ? 13.238 -5.358 -20.097 1.00 81.06 76 ARG A CA 1
ATOM 598 C C . ARG A 1 76 ? 12.958 -4.997 -21.555 1.00 81.06 76 ARG A C 1
ATOM 600 O O . ARG A 1 76 ? 13.696 -5.407 -22.437 1.00 81.06 76 ARG A O 1
ATOM 607 N N . ILE A 1 77 ? 11.946 -4.164 -21.805 1.00 82.31 77 ILE A N 1
ATOM 608 C CA . ILE A 1 77 ? 11.644 -3.686 -23.164 1.00 82.31 77 ILE A CA 1
ATOM 609 C C . ILE A 1 77 ? 12.854 -2.951 -23.758 1.00 82.31 77 ILE A C 1
ATOM 611 O O . ILE A 1 77 ? 13.170 -3.133 -24.928 1.00 82.31 77 ILE A O 1
ATOM 615 N N . GLN A 1 78 ? 13.549 -2.139 -22.958 1.00 74.81 78 GLN A N 1
ATOM 616 C CA . GLN A 1 78 ? 14.746 -1.428 -23.411 1.00 74.81 78 GLN A CA 1
ATOM 617 C C . GLN A 1 78 ? 15.937 -2.353 -23.683 1.00 74.81 78 GLN A C 1
ATOM 619 O O . GLN A 1 78 ? 16.696 -2.071 -24.607 1.00 74.81 78 GLN A O 1
ATOM 624 N N . SER A 1 79 ? 16.124 -3.419 -22.895 1.00 75.56 79 SER A N 1
ATOM 625 C CA . SER A 1 79 ? 17.201 -4.387 -23.136 1.00 75.56 79 SER A CA 1
ATOM 626 C C . SER A 1 79 ? 16.952 -5.246 -24.369 1.00 75.56 79 SER A C 1
ATOM 628 O O . SER A 1 79 ? 17.901 -5.547 -25.076 1.00 75.56 79 SER A O 1
ATOM 630 N N . ASP A 1 80 ? 15.697 -5.598 -24.653 1.00 74.69 80 A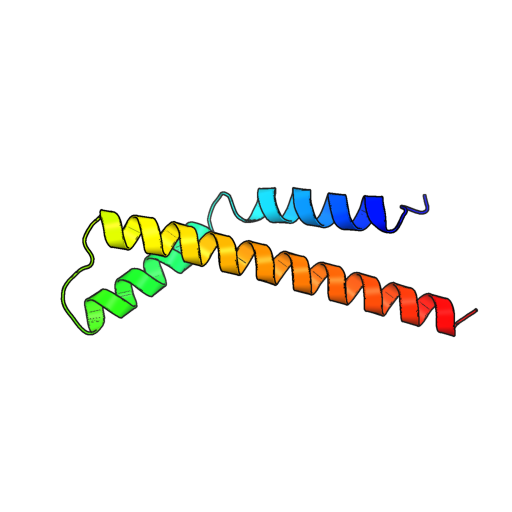SP A N 1
ATOM 631 C CA . ASP A 1 80 ? 15.338 -6.437 -25.805 1.00 74.69 80 ASP A CA 1
ATOM 632 C C . ASP A 1 80 ? 15.407 -5.671 -27.146 1.00 74.69 80 ASP A C 1
ATOM 634 O O . ASP A 1 80 ? 15.337 -6.273 -28.216 1.00 74.69 80 ASP A O 1
ATOM 638 N N . GLN A 1 81 ? 15.522 -4.338 -27.099 1.00 65.75 81 GLN A N 1
ATOM 639 C CA . GLN A 1 81 ? 15.669 -3.457 -28.265 1.00 65.75 81 GLN A CA 1
ATOM 640 C C . GLN A 1 81 ? 17.133 -3.121 -28.618 1.00 65.75 81 GLN A C 1
ATOM 642 O O . GLN A 1 81 ? 17.354 -2.412 -29.604 1.00 65.75 81 GLN A O 1
ATOM 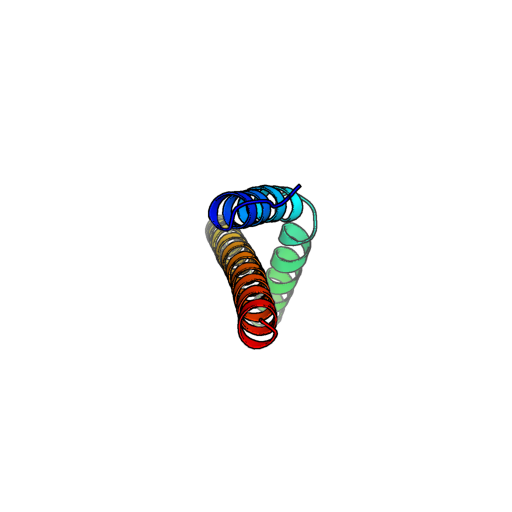647 N N . GLN A 1 82 ? 18.111 -3.573 -27.823 1.00 54.53 82 GLN A N 1
ATOM 648 C CA . GLN A 1 82 ? 19.557 -3.369 -28.033 1.00 54.53 82 GLN A CA 1
ATOM 649 C C . GLN A 1 82 ? 20.235 -4.649 -28.514 1.00 54.53 82 GLN A C 1
ATOM 651 O O . GLN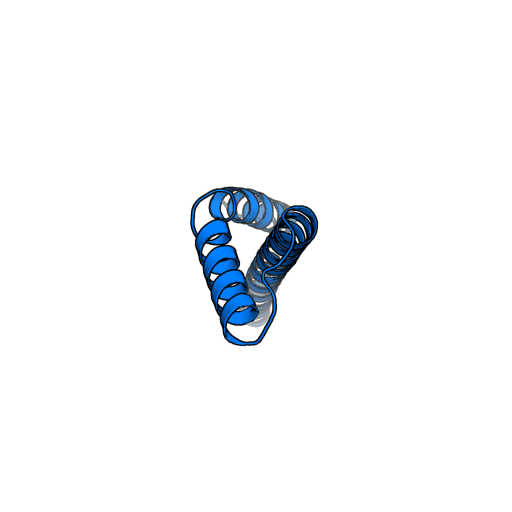 A 1 82 ? 21.177 -4.514 -29.327 1.00 54.53 82 GLN A O 1
#